Protein AF-A0A090GN16-F1 (afdb_monomer)

Radius of gyration: 22.92 Å; Cα contacts (8 Å, |Δi|>4): 170; chains: 1; bounding box: 41×49×83 Å

pLDDT: mean 81.23, std 19.67, range [34.09, 97.44]

Foldseek 3Di:
DLLVLQQQLFDFPADDPPGGGGGQDCPPQVVLLQLQCLCPPPPVNVVCVVVVHPDDLVRDPSSPRDFCVVVPFDPDPRRRSVSRSVLVVCQVVDVVVCCPRRVVSLVSSQVRQCPRPPNVVVDHRDPDPPPVPDPDDDDDDPDDDDPDDDDDDDD

Mean predicted aligned error: 11.13 Å

Secondary structure (DSSP, 8-state):
-HHHHHHHHPEEEEE-SSSEEEE---TTTHHHHHHHHHHHH-HHHHHHHHTT----GGG-GGGS---GGGGTPPTTHHHHHHHHHHHHHHHHH-HHHHHHH-HHHHHHHHHHHHTSTTGGGT--S---S-SSS----------------------

Solvent-accessible surface area (backbone atoms only — not comparable to full-atom values): 9450 Å² total; per-residue (Å²): 108,26,55,58,53,32,42,68,46,20,47,79,79,48,71,54,102,85,45,74,38,40,35,60,86,52,84,98,29,53,69,43,35,46,50,50,44,19,72,74,67,30,66,69,50,50,51,41,43,74,71,71,42,96,74,53,48,86,74,39,80,87,40,42,87,39,46,48,56,83,76,71,37,51,84,58,72,58,24,50,48,51,35,52,12,48,50,47,44,46,37,75,75,36,53,66,58,31,53,71,76,26,45,66,49,48,50,50,53,29,59,39,34,49,68,30,88,66,47,40,80,77,49,63,65,77,71,67,75,72,73,91,62,64,99,71,76,94,77,89,76,94,75,85,79,84,88,76,82,88,83,88,84,89,134

Sequence (155 aa):
MGHMIDDLAGTIVGHDRVAPVRMIDQDGIKAELRWLYNDLNNPVLQRARAAGQAVEQSSSKVYRGFGPEQMGYKKGMEADRELMAEAIRAYMANPNYMKTVAPKTAARIRAYVNEHKDLKHIIQFNSALGTTGGAAGAGAALGSDSSDSERGQAQ

Structure (mmCIF, N/CA/C/O backbone):
data_AF-A0A090GN16-F1
#
_entry.id   AF-A0A090GN16-F1
#
loop_
_atom_site.group_PDB
_atom_site.id
_atom_site.type_symbol
_atom_site.label_atom_id
_atom_site.label_alt_id
_atom_site.label_comp_id
_atom_site.label_asym_id
_atom_site.label_entity_id
_atom_site.label_seq_id
_atom_site.pdbx_PDB_ins_code
_atom_site.Cartn_x
_atom_site.Cartn_y
_atom_site.Cartn_z
_atom_site.occupancy
_atom_site.B_iso_or_equiv
_atom_site.auth_seq_id
_atom_site.auth_comp_id
_atom_site.auth_asym_id
_atom_site.auth_atom_id
_atom_site.pdbx_PDB_model_num
ATOM 1 N N . MET A 1 1 ? 11.702 8.039 -0.116 1.00 80.12 1 MET A N 1
ATOM 2 C CA . MET A 1 1 ? 12.068 6.614 0.046 1.00 80.12 1 MET A CA 1
ATOM 3 C C . MET A 1 1 ? 11.046 5.694 -0.618 1.00 80.12 1 MET A C 1
ATOM 5 O O . MET A 1 1 ? 11.439 5.034 -1.561 1.00 80.12 1 MET A O 1
ATOM 9 N N . GLY A 1 2 ? 9.757 5.710 -0.241 1.00 88.12 2 GLY A N 1
ATOM 10 C CA . GLY A 1 2 ? 8.714 4.856 -0.855 1.00 88.12 2 GLY A CA 1
ATOM 11 C C . GLY A 1 2 ? 8.696 4.837 -2.391 1.00 88.12 2 GLY A C 1
ATOM 12 O O . GLY A 1 2 ? 8.946 3.792 -2.976 1.00 88.12 2 GLY A O 1
ATOM 13 N N . HIS A 1 3 ? 8.512 5.996 -3.039 1.00 90.81 3 HIS A N 1
ATOM 14 C CA . HIS A 1 3 ? 8.516 6.084 -4.511 1.00 90.81 3 HIS A CA 1
ATOM 15 C C . HIS A 1 3 ? 9.823 5.612 -5.150 1.00 90.81 3 HIS A C 1
ATOM 17 O O . HIS A 1 3 ? 9.797 4.980 -6.190 1.00 90.81 3 HIS A O 1
ATOM 23 N N . MET A 1 4 ? 10.969 5.893 -4.523 1.00 89.62 4 MET A N 1
ATOM 24 C CA . MET A 1 4 ? 12.267 5.473 -5.055 1.00 89.62 4 MET A CA 1
ATOM 25 C C . MET A 1 4 ? 12.379 3.946 -5.081 1.00 89.62 4 MET A C 1
ATOM 27 O O . MET A 1 4 ? 12.851 3.384 -6.060 1.00 89.62 4 MET A O 1
ATOM 31 N N . ILE A 1 5 ? 11.941 3.273 -4.016 1.00 89.88 5 ILE A N 1
ATOM 32 C CA . ILE A 1 5 ? 11.966 1.809 -3.942 1.00 89.88 5 ILE A CA 1
ATOM 33 C C . ILE A 1 5 ? 10.957 1.212 -4.926 1.00 89.88 5 ILE A C 1
ATOM 35 O O . ILE A 1 5 ? 11.291 0.243 -5.599 1.00 89.88 5 ILE A O 1
ATOM 39 N N . ASP A 1 6 ? 9.765 1.800 -5.042 1.00 91.56 6 ASP A N 1
ATOM 40 C CA . ASP A 1 6 ? 8.751 1.379 -6.015 1.00 91.56 6 ASP A CA 1
ATOM 41 C C . ASP A 1 6 ? 9.253 1.513 -7.463 1.00 91.56 6 ASP A C 1
ATOM 43 O O . ASP A 1 6 ? 9.166 0.569 -8.244 1.00 91.56 6 ASP A O 1
ATOM 47 N N . ASP A 1 7 ? 9.871 2.647 -7.804 1.00 89.81 7 ASP A N 1
ATOM 48 C CA . ASP A 1 7 ? 10.402 2.916 -9.143 1.00 89.81 7 ASP A CA 1
ATOM 49 C C . ASP A 1 7 ? 11.582 1.997 -9.498 1.00 89.81 7 ASP A C 1
ATOM 51 O O . ASP A 1 7 ? 11.709 1.564 -10.646 1.00 89.81 7 ASP A O 1
ATOM 55 N N . LEU A 1 8 ? 12.455 1.701 -8.527 1.00 89.75 8 LEU A N 1
ATOM 56 C CA . LEU A 1 8 ? 13.617 0.830 -8.724 1.00 89.75 8 LEU A CA 1
ATOM 57 C C . LEU A 1 8 ? 13.213 -0.643 -8.814 1.00 89.75 8 LEU A C 1
ATOM 59 O O . LEU A 1 8 ? 13.672 -1.349 -9.707 1.00 89.75 8 LEU A O 1
ATOM 63 N N . ALA A 1 9 ? 12.347 -1.106 -7.912 1.00 90.81 9 ALA A N 1
ATOM 64 C CA . ALA A 1 9 ? 11.906 -2.496 -7.888 1.00 90.81 9 ALA A CA 1
ATOM 65 C C . ALA A 1 9 ? 10.877 -2.807 -8.987 1.00 90.81 9 ALA A C 1
ATOM 67 O O . ALA A 1 9 ? 10.738 -3.956 -9.401 1.00 90.81 9 ALA A O 1
ATOM 68 N N . GLY A 1 10 ? 10.142 -1.795 -9.446 1.00 88.31 10 GLY A N 1
ATOM 69 C CA . GLY A 1 10 ? 9.018 -1.924 -10.355 1.00 88.31 10 GLY A CA 1
ATOM 70 C C . GLY A 1 10 ? 9.368 -2.247 -11.808 1.00 88.31 10 GLY A C 1
ATOM 71 O O . GLY A 1 10 ? 10.441 -1.945 -12.344 1.00 88.31 10 GLY A O 1
ATOM 72 N N . THR A 1 11 ? 8.383 -2.818 -12.495 1.00 88.50 11 THR A N 1
ATOM 73 C CA . THR A 1 11 ? 8.407 -3.026 -13.947 1.00 88.50 11 THR A CA 1
ATOM 74 C C . THR A 1 11 ? 7.824 -1.817 -14.669 1.00 88.50 11 THR A C 1
ATOM 76 O O . THR A 1 11 ? 7.090 -1.034 -14.072 1.00 88.50 11 THR A O 1
ATOM 79 N N . ILE A 1 12 ? 8.133 -1.648 -15.957 1.00 86.19 12 ILE A N 1
ATOM 80 C CA . ILE A 1 12 ? 7.560 -0.558 -16.759 1.00 86.19 12 ILE A CA 1
ATOM 81 C C . ILE A 1 12 ? 6.057 -0.808 -16.927 1.00 86.19 12 ILE A C 1
ATOM 83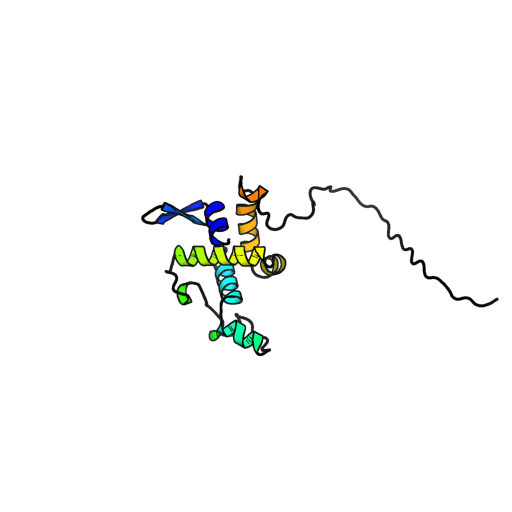 O O . ILE A 1 12 ? 5.663 -1.820 -17.500 1.00 86.19 12 ILE A O 1
ATOM 87 N N . VAL A 1 13 ? 5.238 0.118 -16.434 1.00 84.31 13 VAL A N 1
ATOM 88 C CA . VAL A 1 13 ? 3.764 0.061 -16.493 1.00 84.31 13 VAL A CA 1
ATOM 89 C C . VAL A 1 13 ? 3.172 1.072 -17.475 1.00 84.31 13 VAL A C 1
ATOM 91 O O . VAL A 1 13 ? 1.986 1.027 -17.786 1.00 84.31 13 VAL A O 1
ATOM 94 N N . GLY A 1 14 ? 3.994 1.986 -17.986 1.00 81.12 14 GLY A N 1
ATOM 95 C CA . GLY A 1 14 ? 3.581 2.983 -18.960 1.00 81.12 14 GLY A CA 1
ATOM 96 C C . GLY A 1 14 ? 4.704 3.951 -19.301 1.00 81.12 14 GLY A C 1
ATOM 97 O O . GLY A 1 14 ? 5.844 3.796 -18.864 1.00 81.12 14 GLY A O 1
ATOM 98 N N . HIS A 1 15 ? 4.364 4.972 -20.076 1.00 75.12 15 HIS A N 1
ATOM 99 C CA . HIS A 1 15 ? 5.253 6.076 -20.408 1.00 75.12 15 HIS A CA 1
ATOM 100 C C . HIS A 1 15 ? 4.581 7.389 -20.026 1.00 75.12 15 HIS A C 1
ATOM 102 O O . HIS A 1 15 ? 3.450 7.653 -20.433 1.00 75.12 15 HIS A O 1
ATOM 108 N N . ASP A 1 16 ? 5.288 8.212 -19.259 1.00 68.12 16 ASP A N 1
ATOM 109 C CA . ASP A 1 16 ? 5.001 9.640 -19.209 1.00 68.12 16 ASP A CA 1
ATOM 110 C C . ASP A 1 16 ? 5.765 10.327 -20.354 1.00 68.12 16 ASP A C 1
ATOM 112 O O . ASP A 1 16 ? 6.652 9.733 -20.972 1.00 68.12 16 ASP A O 1
ATOM 116 N N . ARG A 1 17 ? 5.449 11.591 -20.642 1.00 69.12 17 ARG A N 1
ATOM 117 C CA . ARG A 1 17 ? 6.017 12.382 -21.746 1.00 69.12 17 ARG A CA 1
ATOM 118 C C . ARG A 1 17 ? 7.549 12.440 -21.759 1.00 69.12 17 ARG A C 1
ATOM 120 O O . ARG A 1 17 ? 8.119 12.802 -22.782 1.00 69.12 17 ARG A O 1
ATOM 127 N N . VAL A 1 18 ? 8.197 12.127 -20.636 1.00 70.19 18 VAL A N 1
ATOM 128 C CA . VAL A 1 18 ? 9.637 12.317 -20.420 1.00 70.19 18 VAL A CA 1
ATOM 129 C C . VAL A 1 18 ? 10.373 11.009 -20.092 1.00 70.19 18 VAL A C 1
ATOM 131 O O . VAL A 1 18 ? 11.565 10.909 -20.364 1.00 70.19 18 VAL A O 1
ATOM 134 N N . ALA A 1 19 ? 9.703 9.990 -19.538 1.00 73.25 19 ALA A N 1
ATOM 135 C CA . ALA A 1 19 ? 10.359 8.754 -19.101 1.00 73.25 19 ALA A CA 1
ATOM 136 C C . ALA A 1 19 ? 9.376 7.576 -18.951 1.00 73.25 19 ALA A C 1
ATOM 138 O O . ALA A 1 19 ? 8.181 7.793 -18.714 1.00 73.25 19 ALA A O 1
ATOM 139 N N . PRO A 1 20 ? 9.859 6.320 -19.053 1.00 81.81 20 PRO A N 1
ATOM 140 C CA . PRO A 1 20 ? 9.074 5.159 -18.654 1.00 81.81 20 PRO A CA 1
ATOM 141 C C . PRO A 1 20 ? 8.719 5.248 -17.168 1.00 81.81 20 PRO A C 1
ATOM 143 O O . PRO A 1 20 ? 9.574 5.510 -16.322 1.00 81.81 20 PRO A O 1
ATOM 146 N N . VAL A 1 21 ? 7.453 4.994 -16.860 1.00 83.62 21 VAL A N 1
ATOM 147 C CA . VAL A 1 21 ? 6.947 4.909 -15.492 1.00 83.62 21 VAL A CA 1
ATOM 148 C C . VAL A 1 21 ? 7.097 3.469 -15.026 1.00 83.62 21 VAL A C 1
ATOM 150 O O . VAL A 1 21 ? 6.627 2.544 -15.694 1.00 83.62 21 VAL A O 1
ATOM 153 N N . ARG A 1 22 ? 7.759 3.283 -13.883 1.00 89.56 22 ARG A N 1
ATOM 154 C CA . ARG A 1 22 ? 7.949 1.983 -13.240 1.00 89.56 22 ARG A CA 1
ATOM 155 C C . ARG A 1 22 ? 7.121 1.902 -11.969 1.00 89.56 22 ARG A C 1
ATOM 157 O O . ARG A 1 22 ? 6.923 2.914 -11.307 1.00 89.56 22 ARG A O 1
ATOM 164 N N . MET A 1 23 ? 6.608 0.713 -11.680 1.00 91.81 23 MET A N 1
ATOM 165 C CA . MET A 1 23 ? 5.826 0.447 -10.476 1.00 91.81 23 MET A CA 1
ATOM 166 C C . MET A 1 23 ? 5.805 -1.055 -10.197 1.00 91.81 23 MET A C 1
ATOM 168 O O . MET A 1 23 ? 5.791 -1.867 -11.130 1.00 91.81 23 MET A O 1
ATOM 172 N N . ILE A 1 24 ? 5.806 -1.437 -8.923 1.00 93.56 24 ILE A N 1
ATOM 173 C CA . ILE A 1 24 ? 5.517 -2.814 -8.523 1.00 93.56 24 ILE A CA 1
ATOM 174 C C . ILE A 1 24 ? 4.064 -3.131 -8.893 1.00 93.56 24 ILE A C 1
ATOM 176 O O . ILE A 1 24 ? 3.150 -2.367 -8.581 1.00 93.56 24 ILE A O 1
ATOM 180 N N . ASP A 1 25 ? 3.848 -4.277 -9.538 1.00 93.75 25 ASP A N 1
ATOM 181 C CA . ASP A 1 25 ? 2.514 -4.715 -9.947 1.00 93.75 25 ASP A CA 1
ATOM 182 C C . ASP A 1 25 ? 1.529 -4.750 -8.761 1.00 93.75 25 ASP A C 1
ATOM 184 O O . ASP A 1 25 ? 1.807 -5.325 -7.701 1.00 93.75 25 ASP A O 1
ATOM 188 N N . GLN A 1 26 ? 0.365 -4.131 -8.968 1.00 95.06 26 GLN A N 1
ATOM 189 C CA . GLN A 1 26 ? -0.690 -3.970 -7.967 1.00 95.06 26 GLN A CA 1
ATOM 190 C C . GLN A 1 26 ? -1.881 -4.902 -8.183 1.00 95.06 26 GLN A C 1
ATOM 192 O O . GLN A 1 26 ? -2.845 -4.870 -7.399 1.00 95.06 26 GLN A O 1
ATOM 197 N N . ASP A 1 27 ? -1.832 -5.738 -9.217 1.00 93.94 27 ASP A N 1
ATOM 198 C CA . ASP A 1 27 ? -2.903 -6.669 -9.512 1.00 93.94 27 ASP A CA 1
ATOM 199 C C . ASP A 1 27 ? -3.124 -7.627 -8.335 1.00 93.94 27 ASP A C 1
ATOM 201 O O . ASP A 1 27 ? -2.205 -8.185 -7.722 1.00 93.94 27 ASP A O 1
ATOM 205 N N . GLY A 1 28 ? -4.392 -7.755 -7.943 1.00 94.75 28 GLY A N 1
ATOM 206 C CA . GLY A 1 28 ? -4.810 -8.569 -6.801 1.00 94.75 28 GLY A CA 1
ATOM 207 C C . GLY A 1 28 ? -4.490 -7.999 -5.410 1.00 94.75 28 GLY A C 1
ATOM 208 O O . GLY A 1 28 ? -4.910 -8.608 -4.425 1.00 94.75 28 GLY A O 1
ATOM 209 N N . ILE A 1 29 ? -3.813 -6.845 -5.296 1.00 97.19 29 ILE A N 1
ATOM 210 C CA . ILE A 1 29 ? -3.482 -6.209 -3.999 1.00 97.19 29 ILE A CA 1
ATOM 211 C C . ILE A 1 29 ? -4.049 -4.793 -3.826 1.00 9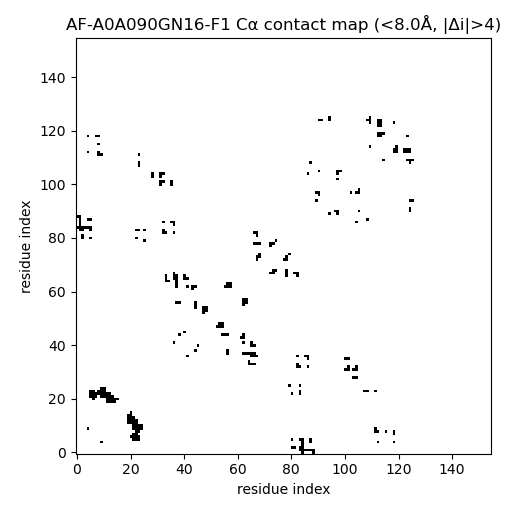7.19 29 ILE A C 1
ATOM 213 O O . ILE A 1 29 ? -3.997 -4.235 -2.733 1.00 97.19 29 ILE A O 1
ATOM 217 N N . LYS A 1 30 ? -4.678 -4.223 -4.861 1.00 95.50 30 LYS A N 1
ATOM 218 C CA . LYS A 1 30 ? -5.225 -2.855 -4.833 1.00 95.50 30 LYS A CA 1
ATOM 219 C C . LYS A 1 30 ? -6.226 -2.594 -3.695 1.00 95.50 30 LYS A C 1
ATOM 221 O O . LYS A 1 30 ? -6.274 -1.488 -3.164 1.00 95.50 30 LYS A O 1
ATOM 226 N N . ALA A 1 31 ? -6.992 -3.601 -3.274 1.00 95.44 31 ALA A N 1
ATOM 227 C CA . ALA A 1 31 ? -7.898 -3.470 -2.132 1.00 95.44 31 ALA A CA 1
ATOM 228 C C . ALA A 1 31 ? -7.145 -3.265 -0.804 1.00 95.44 31 ALA A C 1
ATOM 230 O O . ALA A 1 31 ? -7.510 -2.377 -0.037 1.00 95.44 31 ALA A O 1
ATOM 231 N N . GLU A 1 32 ? -6.082 -4.039 -0.557 1.00 96.69 32 GLU A N 1
ATOM 232 C CA . GLU A 1 32 ? -5.228 -3.881 0.628 1.00 96.69 32 GLU A CA 1
ATOM 233 C C . GLU A 1 32 ? -4.486 -2.544 0.592 1.00 96.69 32 GLU A C 1
ATOM 235 O O . GLU A 1 32 ? -4.450 -1.837 1.592 1.00 96.69 32 GLU A O 1
ATOM 240 N N . LEU A 1 33 ? -3.970 -2.155 -0.576 1.00 97.06 33 LEU A N 1
ATOM 241 C CA . LEU A 1 33 ? -3.295 -0.874 -0.771 1.00 97.06 33 LEU A CA 1
ATOM 242 C C . LEU A 1 33 ? -4.196 0.320 -0.431 1.00 97.06 33 LEU A C 1
ATOM 244 O O . LEU A 1 33 ? -3.801 1.203 0.327 1.00 97.06 33 LEU A O 1
ATOM 248 N N . ARG A 1 34 ? -5.434 0.342 -0.944 1.00 95.88 34 ARG A N 1
ATOM 249 C CA . ARG A 1 34 ? -6.394 1.411 -0.621 1.00 95.88 34 ARG A CA 1
ATOM 250 C C . ARG A 1 34 ? -6.838 1.363 0.837 1.00 95.88 34 ARG A C 1
ATOM 252 O O . ARG A 1 34 ? -7.045 2.415 1.436 1.00 95.88 34 ARG A O 1
ATOM 259 N N . TRP A 1 35 ? -6.989 0.163 1.401 1.00 95.00 35 TRP A N 1
ATOM 260 C CA . TRP A 1 35 ? -7.304 -0.005 2.818 1.00 95.00 35 TRP A CA 1
ATOM 261 C C . TRP A 1 35 ? -6.202 0.611 3.684 1.00 95.00 35 TRP A C 1
ATOM 263 O O . TRP A 1 35 ? -6.511 1.419 4.552 1.00 95.00 35 TRP A O 1
ATOM 273 N N . LEU A 1 36 ? -4.943 0.284 3.400 1.00 95.50 36 LEU A N 1
ATOM 274 C CA . LEU A 1 36 ? -3.773 0.749 4.136 1.00 95.50 36 LEU A CA 1
ATOM 275 C C . LEU A 1 36 ? -3.585 2.259 4.010 1.00 95.50 36 LEU A C 1
ATOM 277 O O . LEU A 1 36 ? -3.370 2.943 5.006 1.00 95.50 36 LEU A O 1
ATOM 281 N N . TYR A 1 37 ? -3.699 2.789 2.791 1.00 96.12 37 TYR A N 1
ATOM 282 C CA . TYR A 1 37 ? -3.557 4.221 2.560 1.00 96.12 37 TYR A CA 1
ATOM 283 C C . TYR A 1 37 ? -4.576 5.019 3.375 1.00 96.12 37 TYR A C 1
ATOM 285 O O . TYR A 1 37 ? -4.214 6.002 4.018 1.00 96.12 37 TYR A O 1
ATOM 293 N N . ASN A 1 38 ? -5.835 4.574 3.380 1.00 95.38 38 ASN A N 1
ATOM 294 C CA . ASN A 1 38 ? -6.887 5.165 4.196 1.00 95.38 38 ASN A CA 1
ATOM 295 C C . ASN A 1 38 ? -6.546 5.097 5.691 1.00 95.38 38 ASN A C 1
ATOM 297 O O . ASN A 1 38 ? -6.681 6.105 6.378 1.00 95.38 38 ASN A O 1
ATOM 301 N N . ASP A 1 39 ? -6.072 3.949 6.182 1.00 94.25 39 ASP A N 1
ATOM 302 C CA . ASP A 1 39 ? -5.793 3.761 7.610 1.00 94.25 39 ASP A CA 1
ATOM 303 C C . ASP A 1 39 ? -4.706 4.712 8.115 1.00 94.25 39 ASP A C 1
ATOM 305 O O . ASP A 1 39 ? -4.797 5.240 9.223 1.00 94.25 39 ASP A O 1
ATOM 309 N N . LEU A 1 40 ? -3.697 4.954 7.278 1.00 93.44 40 LEU A N 1
ATOM 310 C CA . LEU A 1 40 ? -2.546 5.786 7.608 1.00 93.44 40 LEU A CA 1
ATOM 311 C C . LEU A 1 40 ? -2.821 7.276 7.382 1.00 93.44 40 LEU A C 1
ATOM 313 O O . LEU A 1 40 ? -2.478 8.097 8.233 1.00 93.44 40 LEU A O 1
ATOM 317 N N . ASN A 1 41 ? -3.480 7.635 6.277 1.00 94.44 41 ASN A N 1
ATOM 318 C CA . ASN A 1 41 ? -3.534 9.021 5.802 1.00 94.44 41 ASN A CA 1
ATOM 319 C C . ASN A 1 41 ? -4.872 9.727 6.033 1.00 94.44 41 ASN A C 1
ATOM 321 O O . ASN A 1 41 ? -4.958 10.926 5.782 1.00 94.44 41 ASN A O 1
ATOM 325 N N . ASN A 1 42 ? -5.918 9.047 6.513 1.00 94.25 42 ASN A N 1
ATOM 326 C CA . ASN A 1 42 ? -7.227 9.674 6.708 1.00 94.25 42 ASN A CA 1
ATOM 327 C C . ASN A 1 42 ? -7.254 10.569 7.969 1.00 94.25 42 ASN A C 1
ATOM 329 O O . ASN A 1 42 ? -7.345 10.053 9.087 1.00 94.25 42 ASN A O 1
ATOM 333 N N . PRO A 1 43 ? -7.282 11.912 7.839 1.00 92.38 43 PRO A N 1
ATOM 334 C CA . PRO A 1 43 ? -7.215 12.809 8.993 1.00 92.38 43 PRO A CA 1
ATOM 335 C C . PRO A 1 43 ? -8.455 12.720 9.890 1.00 92.38 43 PRO A C 1
ATOM 337 O O . PRO A 1 43 ? -8.376 12.990 11.087 1.00 92.38 43 PRO A O 1
ATOM 340 N N . VAL A 1 44 ? -9.609 12.346 9.332 1.00 92.81 44 VAL A N 1
ATOM 341 C CA . VAL A 1 44 ? -10.859 12.209 10.089 1.00 92.81 44 VAL A CA 1
ATOM 342 C C . VAL A 1 44 ? -10.799 10.971 10.980 1.00 92.81 44 VAL A C 1
ATOM 344 O O . VAL A 1 44 ? -11.157 11.044 12.155 1.00 92.81 44 VAL A O 1
ATOM 347 N N . LEU A 1 45 ? -10.280 9.862 10.446 1.00 92.31 45 LEU A N 1
ATOM 348 C CA . LEU A 1 45 ? -10.034 8.639 11.209 1.00 92.31 45 LEU A CA 1
ATOM 349 C C . LEU A 1 45 ? -9.008 8.880 12.324 1.00 92.31 45 LEU A C 1
ATOM 351 O O . LEU A 1 45 ? -9.263 8.518 13.473 1.00 92.31 45 LEU A O 1
ATOM 355 N N . GLN A 1 46 ? -7.892 9.552 12.017 1.00 92.50 46 GLN A N 1
ATOM 356 C CA . GLN A 1 46 ? -6.855 9.817 13.020 1.00 92.50 46 GLN A CA 1
ATOM 357 C C . GLN A 1 46 ? -7.344 10.724 14.150 1.00 92.50 46 GLN A C 1
ATOM 359 O O . GLN A 1 46 ? -7.037 10.470 15.311 1.00 92.50 46 GLN A O 1
ATOM 364 N N . ARG A 1 47 ? -8.156 11.747 13.852 1.00 92.50 47 ARG A N 1
ATOM 365 C CA . ARG A 1 47 ? -8.752 12.604 14.892 1.00 92.50 47 ARG A CA 1
ATOM 366 C C . ARG A 1 47 ? -9.681 11.828 15.822 1.00 92.50 47 ARG A C 1
ATOM 368 O O . ARG A 1 47 ? -9.627 12.032 17.029 1.00 92.50 47 ARG A O 1
ATOM 375 N N . ALA A 1 48 ? -10.507 10.939 15.276 1.00 91.56 48 ALA A N 1
ATOM 376 C CA . ALA A 1 48 ? -11.412 10.117 16.073 1.00 91.56 48 ALA A CA 1
ATOM 377 C C . ALA A 1 48 ? -10.642 9.158 17.002 1.00 91.56 48 ALA A C 1
ATOM 379 O O . ALA A 1 48 ? -10.931 9.086 18.196 1.00 91.56 48 ALA A O 1
ATOM 380 N N . ARG A 1 49 ? -9.591 8.504 16.487 1.00 92.00 49 ARG A N 1
ATOM 381 C CA . ARG A 1 49 ? -8.688 7.663 17.293 1.00 92.00 49 ARG A CA 1
ATOM 382 C C . ARG A 1 49 ? -7.952 8.467 18.366 1.00 92.00 49 ARG A C 1
ATOM 384 O O . ARG A 1 49 ? -7.893 8.038 19.514 1.00 92.00 49 ARG A O 1
ATOM 391 N N . ALA A 1 50 ? -7.457 9.658 18.027 1.00 91.50 50 ALA A N 1
ATOM 392 C CA . ALA A 1 50 ? -6.796 10.557 18.975 1.00 91.50 50 ALA A CA 1
ATOM 393 C C . ALA A 1 50 ? -7.741 11.059 20.083 1.00 91.50 50 ALA A C 1
ATOM 395 O O . ALA A 1 50 ? -7.296 11.316 21.197 1.00 91.50 50 ALA A O 1
ATOM 396 N N . ALA A 1 51 ? -9.045 11.145 19.808 1.00 93.19 51 ALA A N 1
ATOM 397 C CA . ALA A 1 51 ? -10.077 11.443 20.800 1.00 93.19 51 ALA A CA 1
ATOM 398 C C . ALA A 1 51 ? -10.460 10.230 21.679 1.00 93.19 51 ALA A C 1
ATOM 400 O O . ALA A 1 51 ? -11.422 10.306 22.441 1.00 93.19 51 ALA A O 1
ATOM 401 N N . GLY A 1 52 ? -9.743 9.105 21.568 1.00 90.75 52 GLY A N 1
ATOM 402 C CA . GLY A 1 52 ? -9.994 7.886 22.339 1.00 90.75 52 GLY A CA 1
ATOM 403 C C . GLY A 1 52 ? -11.157 7.040 21.817 1.00 90.75 52 GLY A C 1
ATOM 404 O O . GLY A 1 52 ? -11.584 6.104 22.490 1.00 90.75 52 GLY A O 1
ATOM 405 N N . GLN A 1 53 ? -11.689 7.342 20.628 1.00 89.19 53 GLN A N 1
ATOM 406 C CA . GLN A 1 53 ? -12.755 6.540 20.037 1.00 89.19 53 GLN A CA 1
ATOM 407 C C . GLN A 1 53 ? -12.156 5.282 19.398 1.00 89.19 53 GLN A C 1
ATOM 409 O O . GLN A 1 53 ? -11.294 5.368 18.523 1.00 89.19 53 GLN A O 1
ATOM 414 N N . ALA A 1 54 ? -12.651 4.107 19.795 1.00 85.62 54 ALA A N 1
ATOM 415 C CA . ALA A 1 54 ? -12.303 2.828 19.175 1.00 85.62 54 ALA A CA 1
ATOM 416 C C . ALA A 1 54 ? -13.010 2.679 17.815 1.00 85.62 54 ALA A C 1
ATOM 418 O O . ALA A 1 54 ? -13.957 1.908 17.664 1.00 85.62 54 ALA A O 1
ATOM 419 N N . VAL A 1 55 ? -12.591 3.484 16.835 1.00 88.69 55 VAL A N 1
ATOM 420 C CA . VAL A 1 55 ? -13.141 3.473 15.479 1.00 88.69 55 VAL A CA 1
ATOM 421 C C . VAL A 1 55 ? -12.211 2.760 14.510 1.00 88.69 55 VAL A C 1
ATOM 423 O O . VAL A 1 55 ? -11.018 3.049 14.400 1.00 88.69 55 VAL A O 1
ATOM 426 N N . GLU A 1 56 ? -12.808 1.852 13.750 1.00 87.00 56 GLU A N 1
ATOM 427 C CA . GLU A 1 56 ? -12.167 1.229 12.604 1.00 87.00 56 GLU A CA 1
ATOM 428 C C . GLU A 1 56 ? -12.539 1.962 11.332 1.00 87.00 56 GLU A C 1
ATOM 430 O O . GLU A 1 56 ? -13.656 2.464 11.187 1.00 87.00 56 GLU A O 1
ATOM 435 N N . GLN A 1 57 ? -11.654 1.952 10.345 1.00 87.06 57 GLN A N 1
ATOM 436 C CA . GLN A 1 57 ? -11.984 2.542 9.056 1.00 87.06 57 GLN A CA 1
ATOM 437 C C . GLN A 1 57 ? -13.179 1.875 8.378 1.00 87.06 57 GLN A C 1
ATOM 439 O O . GLN A 1 57 ? -13.911 2.505 7.625 1.00 87.06 57 GLN A O 1
ATOM 444 N N . SER A 1 58 ? -13.425 0.598 8.673 1.00 84.88 58 SER A N 1
ATOM 445 C CA . SER A 1 58 ? -14.598 -0.122 8.197 1.00 84.88 58 SER A CA 1
ATOM 446 C C . SER A 1 58 ? -15.877 0.268 8.957 1.00 84.88 58 SER A C 1
ATOM 448 O O . SER A 1 58 ? -16.959 -0.070 8.499 1.00 84.88 58 SER A O 1
ATOM 450 N N . SER A 1 59 ? -15.820 1.002 10.063 1.00 84.50 59 SER A N 1
ATOM 451 C CA . SER A 1 59 ? -16.997 1.237 10.914 1.00 84.50 59 SER A CA 1
ATOM 452 C C . SER A 1 59 ? -18.036 2.198 10.322 1.00 84.50 59 SER A C 1
ATOM 454 O O . SER A 1 59 ? -19.216 2.093 10.642 1.00 84.50 59 SER A O 1
ATOM 456 N N . SER A 1 60 ? -17.643 3.119 9.436 1.00 84.31 60 SER A N 1
ATOM 457 C CA . SER A 1 60 ? -18.555 4.132 8.889 1.00 84.31 60 SER A CA 1
ATOM 458 C C . SER A 1 60 ? -18.144 4.585 7.496 1.00 84.31 60 SER A C 1
ATOM 460 O O . SER A 1 60 ? -16.963 4.602 7.159 1.00 84.31 60 SER A O 1
ATOM 462 N N . LYS A 1 61 ? -19.117 5.037 6.695 1.00 85.44 61 LYS A N 1
ATOM 463 C CA . LYS A 1 61 ? -18.858 5.675 5.393 1.00 85.44 61 LYS A CA 1
ATOM 464 C C . LYS A 1 61 ? -17.936 6.893 5.512 1.00 85.44 61 LYS A C 1
ATOM 466 O O . LYS A 1 61 ? -17.205 7.169 4.573 1.00 85.44 61 LYS A O 1
ATOM 471 N N . VAL A 1 62 ? -17.943 7.576 6.659 1.00 86.31 62 VAL A N 1
ATOM 472 C CA . VAL A 1 62 ? -17.098 8.754 6.924 1.00 86.31 62 VAL 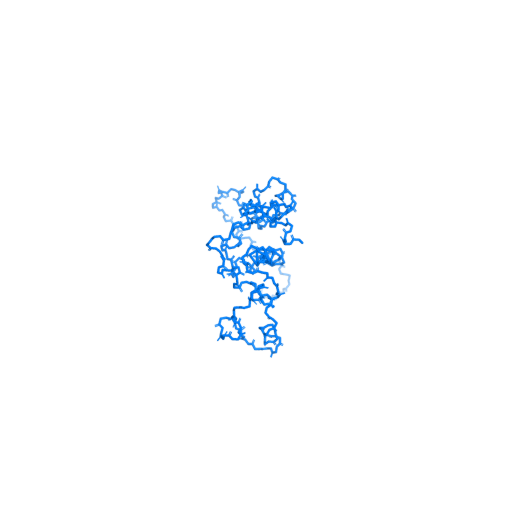A CA 1
ATOM 473 C C . VAL A 1 62 ? -15.609 8.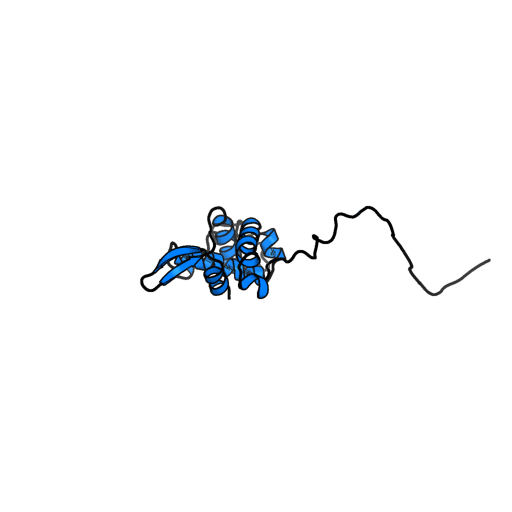391 7.008 1.00 86.31 62 VAL A C 1
ATOM 475 O O . VAL A 1 62 ? -14.759 9.199 6.650 1.00 86.31 62 VAL A O 1
ATOM 478 N N . TYR A 1 63 ? -15.287 7.169 7.441 1.00 88.00 63 TYR A N 1
ATOM 479 C CA . TYR A 1 63 ? -13.907 6.702 7.608 1.00 88.00 63 TYR A CA 1
ATOM 480 C C . TYR A 1 63 ? -13.420 5.808 6.464 1.00 88.00 63 TYR A C 1
ATOM 482 O O . TYR A 1 63 ? -12.282 5.344 6.493 1.00 88.00 63 TYR A O 1
ATOM 490 N N . ARG A 1 64 ? -14.267 5.537 5.464 1.00 87.88 64 ARG A N 1
ATOM 491 C CA . ARG A 1 64 ? -13.933 4.682 4.320 1.00 87.88 64 ARG A CA 1
ATOM 492 C C . ARG A 1 64 ? -13.547 5.516 3.109 1.00 87.88 64 ARG A C 1
ATOM 494 O O . ARG A 1 64 ? -14.075 6.597 2.879 1.00 87.88 64 ARG A O 1
ATOM 501 N N . GLY A 1 65 ? -12.702 4.927 2.269 1.00 86.38 65 GLY A N 1
ATOM 502 C CA . GLY A 1 65 ? -12.470 5.417 0.914 1.00 86.38 65 GLY A CA 1
ATOM 503 C C . GLY A 1 65 ? -11.607 6.670 0.829 1.00 86.38 65 GLY A C 1
ATOM 504 O O . GLY A 1 65 ? -11.655 7.327 -0.206 1.00 86.38 65 GLY A O 1
ATOM 505 N N . PHE A 1 66 ? -10.829 7.002 1.864 1.00 91.88 66 PHE A N 1
ATOM 506 C CA . PHE A 1 66 ? -9.750 7.976 1.726 1.00 91.88 66 PHE A CA 1
ATOM 507 C C . PHE A 1 66 ? -8.621 7.379 0.887 1.00 91.88 66 PHE A C 1
ATOM 509 O O . PHE A 1 66 ? -8.117 6.298 1.178 1.00 91.88 66 PHE A O 1
ATOM 516 N N . GLY A 1 67 ? -8.254 8.063 -0.183 1.00 93.88 67 GLY A N 1
ATOM 517 C CA . GLY A 1 67 ? -7.237 7.649 -1.130 1.00 93.88 67 GLY A CA 1
ATOM 518 C C . GLY A 1 67 ? -6.423 8.840 -1.627 1.00 93.88 67 GLY A C 1
ATOM 519 O O . GLY A 1 67 ? -6.753 9.991 -1.321 1.00 93.88 67 GLY A O 1
ATOM 520 N N . PRO A 1 68 ? -5.380 8.575 -2.426 1.00 94.69 68 PRO A N 1
ATOM 521 C CA . PRO A 1 68 ? -4.532 9.615 -3.003 1.00 94.69 68 PRO A CA 1
ATOM 522 C C . PRO A 1 68 ? -5.327 10.675 -3.774 1.00 94.69 68 PRO A C 1
ATOM 524 O O . PRO A 1 68 ? -4.968 11.847 -3.805 1.00 94.69 68 PRO A O 1
ATOM 527 N N . GLU A 1 69 ? -6.460 10.300 -4.361 1.00 94.31 69 GLU A N 1
ATOM 528 C CA . GLU A 1 69 ? -7.290 11.223 -5.128 1.00 94.31 69 GLU A CA 1
ATOM 529 C C . GLU A 1 69 ? -7.853 12.368 -4.270 1.00 94.31 69 GLU A C 1
ATOM 531 O O . GLU A 1 69 ? -7.985 13.490 -4.755 1.00 94.31 69 GLU A O 1
ATOM 536 N N . GLN A 1 70 ? -8.140 12.124 -2.985 1.00 92.56 70 GLN A N 1
ATOM 537 C CA . GLN A 1 70 ? -8.539 13.183 -2.047 1.00 92.56 70 GLN A CA 1
ATOM 538 C C . GLN A 1 70 ? -7.376 14.094 -1.638 1.00 92.56 70 GLN A C 1
ATOM 540 O O . GLN A 1 70 ? -7.616 15.195 -1.148 1.00 92.56 70 GLN A O 1
ATOM 545 N N . MET A 1 71 ? -6.138 13.658 -1.871 1.00 89.75 71 MET A N 1
ATOM 546 C CA . MET A 1 71 ? -4.917 14.435 -1.650 1.00 89.75 71 MET A CA 1
ATOM 547 C C . MET A 1 71 ? -4.461 15.192 -2.909 1.00 89.75 71 MET A C 1
ATOM 549 O O . MET A 1 71 ? -3.450 15.886 -2.871 1.00 89.75 71 MET A O 1
ATOM 553 N N . GLY A 1 72 ? -5.212 15.095 -4.013 1.00 90.81 72 GLY A N 1
ATOM 554 C CA . GLY A 1 72 ? -4.951 15.826 -5.256 1.00 90.81 72 GLY A CA 1
ATOM 555 C C . GLY A 1 72 ? -4.211 15.035 -6.339 1.00 90.81 72 GLY A C 1
ATOM 556 O O . GLY A 1 72 ? -3.983 15.577 -7.420 1.00 90.81 72 GLY A O 1
ATOM 557 N N . TYR A 1 73 ? -3.880 13.762 -6.101 1.00 90.56 73 TYR A N 1
ATOM 558 C CA . TYR A 1 73 ? -3.263 12.905 -7.117 1.00 90.56 73 TYR A CA 1
ATOM 559 C C . TYR A 1 73 ? -4.268 12.512 -8.208 1.00 90.56 73 TYR A C 1
ATOM 561 O O . TYR A 1 73 ? -5.444 12.242 -7.931 1.00 90.56 73 TYR A O 1
ATOM 569 N N . LYS A 1 74 ? -3.826 12.436 -9.471 1.00 90.81 74 LYS A N 1
ATOM 570 C CA . LYS A 1 74 ? -4.708 12.017 -10.567 1.00 90.81 74 LYS A CA 1
ATOM 571 C C . LYS A 1 74 ? -5.026 10.530 -10.471 1.00 90.81 74 LYS A C 1
ATOM 573 O O . LYS A 1 74 ? -4.178 9.697 -10.154 1.00 90.81 74 LYS A O 1
ATOM 578 N N . LYS A 1 75 ? -6.264 10.188 -10.834 1.00 88.81 75 LYS A N 1
ATOM 579 C CA . LYS A 1 75 ? -6.699 8.795 -10.982 1.00 88.81 75 LYS A CA 1
ATOM 580 C C . LYS A 1 75 ? -5.813 8.048 -11.982 1.00 88.81 75 LYS A C 1
ATOM 582 O O . LYS A 1 75 ? -5.393 8.613 -12.991 1.00 88.81 75 LYS A O 1
ATOM 587 N N . GLY A 1 76 ? -5.608 6.759 -11.728 1.00 88.56 76 GLY A N 1
ATOM 588 C CA . GLY A 1 76 ? -4.766 5.891 -12.548 1.00 88.56 76 GLY A CA 1
ATOM 589 C C . GLY A 1 76 ? -3.348 5.809 -11.993 1.00 88.56 76 GLY A C 1
ATOM 590 O O . GLY A 1 76 ? -3.173 5.703 -10.783 1.00 88.56 76 GLY A O 1
ATOM 591 N N . MET A 1 77 ? -2.346 5.868 -12.875 1.00 88.69 77 MET A N 1
ATOM 592 C CA . MET A 1 77 ? -0.948 5.578 -12.523 1.00 88.69 77 MET A CA 1
ATOM 593 C C . MET A 1 77 ? -0.396 6.442 -11.383 1.00 88.69 77 MET A C 1
ATOM 595 O O . MET A 1 77 ? 0.395 5.954 -10.587 1.00 88.69 77 MET A O 1
ATOM 599 N N . GLU A 1 78 ? -0.788 7.714 -11.291 1.00 89.62 78 GLU A N 1
ATOM 600 C CA . GLU A 1 78 ? -0.278 8.610 -10.247 1.00 89.62 78 GLU A CA 1
ATOM 601 C C . GLU A 1 78 ? -0.808 8.219 -8.859 1.00 89.62 78 GLU A C 1
ATOM 603 O O . GLU A 1 78 ? -0.022 8.037 -7.930 1.00 89.62 78 GLU A O 1
ATOM 608 N N . ALA A 1 79 ? -2.120 7.996 -8.737 1.00 93.69 79 ALA A N 1
ATOM 609 C CA . ALA A 1 79 ? -2.717 7.468 -7.515 1.00 93.69 79 ALA A CA 1
ATOM 610 C C . ALA A 1 79 ? -2.161 6.081 -7.159 1.00 93.69 79 ALA A C 1
ATOM 612 O O . ALA A 1 79 ? -1.841 5.831 -6.001 1.00 93.69 79 ALA A O 1
ATOM 613 N N . ASP A 1 80 ? -2.001 5.192 -8.141 1.00 93.81 80 ASP A N 1
ATOM 614 C CA . ASP A 1 80 ? -1.475 3.849 -7.904 1.00 93.81 80 ASP A CA 1
ATOM 615 C C . ASP A 1 80 ? -0.043 3.900 -7.346 1.00 93.81 80 ASP A C 1
ATOM 617 O O . ASP A 1 80 ? 0.237 3.275 -6.323 1.00 93.81 80 ASP A O 1
ATOM 621 N N . ARG A 1 81 ? 0.852 4.703 -7.930 1.00 93.38 81 ARG A N 1
ATOM 622 C CA . ARG A 1 81 ? 2.228 4.857 -7.420 1.00 93.38 81 ARG A CA 1
ATOM 623 C C . ARG A 1 81 ? 2.265 5.370 -5.990 1.00 93.38 81 ARG A C 1
ATOM 625 O O . ARG A 1 81 ? 3.089 4.925 -5.197 1.00 93.38 81 ARG A O 1
ATOM 632 N N . GLU A 1 82 ? 1.371 6.287 -5.640 1.00 95.69 82 GLU A N 1
ATOM 633 C CA . GLU A 1 82 ? 1.294 6.785 -4.270 1.00 95.69 82 GLU A CA 1
ATOM 634 C C . GLU A 1 82 ? 0.795 5.714 -3.289 1.00 95.69 82 GLU A C 1
ATOM 636 O O . GLU A 1 82 ? 1.325 5.595 -2.183 1.00 95.69 82 GLU A O 1
ATOM 641 N N . LEU A 1 83 ? -0.150 4.864 -3.703 1.00 96.88 83 LEU A N 1
ATOM 642 C CA . LEU A 1 83 ? -0.581 3.730 -2.884 1.00 96.88 83 LEU A CA 1
ATOM 643 C C . LEU A 1 83 ? 0.585 2.784 -2.553 1.00 96.88 83 LEU A C 1
ATOM 645 O O . LEU A 1 83 ? 0.761 2.405 -1.393 1.00 96.88 83 LEU A O 1
ATOM 649 N N . MET A 1 84 ? 1.383 2.397 -3.553 1.00 97.06 84 MET A N 1
ATOM 650 C CA . MET A 1 84 ? 2.512 1.483 -3.341 1.00 97.06 84 MET A CA 1
ATOM 651 C C . MET A 1 84 ? 3.654 2.151 -2.571 1.00 97.06 84 MET A C 1
ATOM 653 O O . MET A 1 84 ? 4.223 1.548 -1.659 1.00 97.06 84 MET A O 1
ATOM 657 N N . ALA A 1 85 ? 3.959 3.413 -2.874 1.00 95.94 85 ALA A N 1
ATOM 658 C CA . ALA A 1 85 ? 4.973 4.167 -2.153 1.00 95.94 85 ALA A CA 1
ATOM 659 C C . ALA A 1 85 ? 4.652 4.276 -0.660 1.00 95.94 85 ALA A C 1
ATOM 661 O O . ALA A 1 85 ? 5.544 4.088 0.174 1.00 95.94 85 ALA A O 1
ATOM 662 N N . GLU A 1 86 ? 3.391 4.533 -0.316 1.00 96.75 86 GLU A N 1
ATOM 663 C CA . GLU A 1 86 ? 2.947 4.568 1.072 1.00 96.75 86 GLU A CA 1
ATOM 664 C C . GLU A 1 86 ? 3.012 3.188 1.728 1.00 96.75 86 GLU A C 1
ATOM 666 O O . GLU A 1 86 ? 3.491 3.066 2.854 1.00 96.75 86 GLU A O 1
ATOM 671 N N . ALA A 1 87 ? 2.637 2.129 1.008 1.00 96.81 87 ALA A N 1
ATOM 672 C CA . ALA A 1 87 ? 2.755 0.766 1.514 1.00 96.81 87 ALA A CA 1
ATOM 673 C C . ALA A 1 87 ? 4.205 0.376 1.833 1.00 96.81 87 ALA A C 1
ATOM 675 O O . ALA A 1 87 ? 4.475 -0.228 2.872 1.00 96.81 87 ALA A O 1
ATOM 676 N N . ILE A 1 88 ? 5.156 0.766 0.984 1.00 95.56 88 ILE A N 1
ATOM 677 C CA . ILE A 1 88 ? 6.585 0.559 1.233 1.00 95.56 88 ILE A CA 1
ATOM 678 C C . ILE A 1 88 ? 7.040 1.364 2.457 1.00 95.56 88 ILE A C 1
ATOM 680 O O . ILE A 1 88 ? 7.723 0.810 3.319 1.00 95.56 88 ILE A O 1
ATOM 684 N N . ARG A 1 89 ? 6.640 2.642 2.580 1.00 95.06 89 ARG A N 1
ATOM 685 C CA . ARG A 1 89 ? 6.948 3.473 3.763 1.00 95.06 89 ARG A CA 1
ATOM 686 C C . ARG A 1 89 ? 6.420 2.825 5.047 1.00 95.06 89 ARG A C 1
ATOM 688 O O . ARG A 1 89 ? 7.175 2.688 6.010 1.00 95.06 89 ARG A O 1
ATOM 695 N N . ALA A 1 90 ? 5.175 2.355 5.033 1.00 94.62 90 ALA A N 1
ATOM 696 C CA . ALA A 1 90 ? 4.551 1.661 6.154 1.00 94.62 90 ALA A CA 1
ATOM 697 C C . ALA A 1 90 ? 5.291 0.368 6.521 1.00 94.62 90 ALA A C 1
ATOM 699 O O . ALA A 1 90 ? 5.503 0.085 7.698 1.00 94.62 90 ALA A O 1
ATOM 700 N N . TYR A 1 91 ? 5.744 -0.397 5.526 1.00 94.69 91 TYR A N 1
ATOM 701 C CA . TYR A 1 91 ? 6.492 -1.632 5.753 1.00 94.69 91 TYR A CA 1
ATOM 702 C C . TYR A 1 91 ? 7.865 -1.369 6.374 1.00 94.69 91 TYR A C 1
ATOM 704 O O . TYR A 1 91 ? 8.270 -2.071 7.300 1.00 94.69 91 TYR A O 1
ATOM 712 N N . MET A 1 92 ? 8.560 -0.326 5.925 1.00 92.38 92 MET A N 1
ATOM 713 C CA . MET A 1 92 ? 9.830 0.072 6.532 1.00 92.38 92 MET A CA 1
ATOM 714 C C . MET A 1 92 ? 9.647 0.526 7.983 1.00 92.38 92 MET A C 1
ATOM 716 O O . MET A 1 92 ? 10.486 0.219 8.824 1.00 92.38 92 MET A O 1
ATOM 720 N N . ALA A 1 93 ? 8.557 1.241 8.276 1.00 93.00 93 ALA A N 1
ATOM 721 C CA . ALA A 1 93 ? 8.283 1.771 9.608 1.00 93.00 93 ALA A CA 1
ATOM 722 C C . ALA A 1 93 ? 7.790 0.697 10.592 1.00 93.00 93 ALA A C 1
ATOM 724 O O . ALA A 1 93 ? 8.214 0.672 11.745 1.00 93.00 93 ALA A O 1
ATOM 725 N N . ASN A 1 94 ? 6.887 -0.188 10.157 1.00 93.25 94 ASN A N 1
ATOM 726 C CA . ASN A 1 94 ? 6.316 -1.233 11.001 1.00 93.25 94 ASN A CA 1
ATOM 727 C C . ASN A 1 94 ? 5.993 -2.509 10.195 1.00 93.25 94 ASN A C 1
ATOM 729 O O . ASN A 1 94 ? 4.874 -2.692 9.698 1.00 93.25 94 ASN A O 1
ATOM 733 N N . PRO A 1 95 ? 6.948 -3.451 10.099 1.00 92.19 95 PRO A N 1
ATOM 734 C CA . PRO A 1 95 ? 6.771 -4.658 9.302 1.00 92.19 95 PRO A CA 1
ATOM 735 C C . PRO A 1 95 ? 5.763 -5.649 9.880 1.00 92.19 95 PRO A C 1
ATOM 737 O O . PRO A 1 95 ? 5.172 -6.422 9.124 1.00 92.19 95 PRO A O 1
ATOM 740 N N . ASN A 1 96 ? 5.557 -5.650 11.199 1.00 92.56 96 ASN A N 1
ATOM 741 C CA . ASN A 1 96 ? 4.570 -6.520 11.834 1.00 92.56 96 ASN A CA 1
ATOM 742 C C . ASN A 1 96 ? 3.153 -6.028 11.550 1.00 92.56 96 ASN A C 1
ATOM 744 O O . ASN A 1 96 ? 2.306 -6.831 11.176 1.00 92.56 96 ASN A O 1
ATOM 748 N N . TYR A 1 97 ? 2.921 -4.717 11.626 1.00 92.88 97 TYR A N 1
ATOM 749 C CA . TYR A 1 97 ? 1.648 -4.124 11.226 1.00 92.88 97 TYR A CA 1
ATOM 750 C C . TYR A 1 97 ? 1.309 -4.465 9.769 1.00 92.88 97 TYR A C 1
ATOM 752 O O . TYR A 1 97 ? 0.249 -5.031 9.516 1.00 92.88 97 TYR A O 1
ATOM 760 N N . MET A 1 98 ? 2.243 -4.258 8.830 1.00 94.62 98 MET A N 1
ATOM 761 C CA . MET A 1 98 ? 2.023 -4.599 7.417 1.00 94.62 98 MET A CA 1
ATOM 762 C C . MET A 1 98 ? 1.692 -6.073 7.185 1.00 94.62 98 MET A C 1
ATOM 764 O O . MET A 1 98 ? 0.788 -6.388 6.414 1.00 94.62 98 MET A O 1
ATOM 768 N N . LYS A 1 99 ? 2.395 -6.986 7.866 1.00 93.12 99 LYS A N 1
ATOM 769 C CA . LYS A 1 99 ? 2.112 -8.427 7.787 1.00 93.12 99 LYS A CA 1
ATOM 770 C C . LYS A 1 99 ? 0.721 -8.789 8.308 1.00 93.12 99 LYS A C 1
ATOM 772 O O . LYS A 1 99 ? 0.154 -9.767 7.833 1.00 93.12 99 LYS A O 1
ATOM 777 N N . THR A 1 100 ? 0.188 -8.021 9.252 1.00 93.69 100 THR A N 1
ATOM 778 C CA . THR A 1 100 ? -1.138 -8.251 9.831 1.00 93.69 100 THR A CA 1
ATOM 779 C C . THR A 1 100 ? -2.250 -7.686 8.955 1.00 93.69 100 THR A C 1
ATOM 781 O O . THR A 1 100 ? -3.228 -8.381 8.695 1.00 93.69 100 THR A O 1
ATOM 784 N N . VAL A 1 101 ? -2.121 -6.441 8.489 1.00 93.75 101 VAL A N 1
ATOM 785 C CA . VAL A 1 101 ? -3.236 -5.736 7.829 1.00 93.75 101 VAL A CA 1
ATOM 786 C C . VAL A 1 101 ? -3.231 -5.844 6.305 1.00 93.75 101 VAL A C 1
ATOM 788 O O . VAL A 1 101 ? -4.284 -5.750 5.681 1.00 93.75 101 VAL A O 1
ATOM 791 N N . ALA A 1 102 ? -2.061 -6.050 5.698 1.00 96.31 102 ALA A N 1
ATOM 792 C CA . ALA A 1 102 ? -1.881 -6.099 4.248 1.00 96.31 102 ALA A CA 1
ATOM 793 C C . ALA A 1 102 ? -0.891 -7.217 3.841 1.00 96.31 102 ALA A C 1
ATOM 795 O O . ALA A 1 102 ? 0.160 -6.947 3.244 1.00 96.31 102 ALA A O 1
ATOM 796 N N . PRO A 1 103 ? -1.174 -8.492 4.183 1.00 96.25 103 PRO A N 1
ATOM 797 C CA . PRO A 1 103 ? -0.229 -9.594 4.006 1.00 96.25 103 PRO A CA 1
ATOM 798 C C . PRO A 1 103 ? 0.142 -9.858 2.542 1.00 96.25 103 PRO A C 1
ATOM 800 O O . PRO A 1 103 ? 1.300 -10.190 2.266 1.00 96.25 103 PRO A O 1
ATOM 803 N N . LYS A 1 104 ? -0.792 -9.702 1.589 1.00 97.44 104 LYS A N 1
ATOM 804 C CA . LYS A 1 104 ? -0.493 -9.912 0.161 1.00 97.44 104 LYS A CA 1
ATOM 805 C C . LYS A 1 104 ? 0.394 -8.793 -0.372 1.00 97.44 104 LYS A C 1
ATOM 807 O O . LYS A 1 104 ? 1.349 -9.060 -1.098 1.00 97.44 104 LYS A O 1
ATOM 812 N N . THR A 1 105 ? 0.131 -7.562 0.048 1.00 97.00 105 THR A N 1
ATOM 813 C CA . THR A 1 105 ? 0.956 -6.389 -0.257 1.00 97.00 105 THR A CA 1
ATOM 814 C C . THR A 1 105 ? 2.367 -6.559 0.307 1.00 97.00 105 THR A C 1
ATOM 816 O O . THR A 1 105 ? 3.348 -6.395 -0.416 1.00 97.00 105 THR A O 1
ATOM 819 N N . ALA A 1 106 ? 2.493 -6.998 1.562 1.00 95.88 106 ALA A N 1
ATOM 820 C CA . ALA A 1 106 ? 3.786 -7.301 2.170 1.00 95.88 106 ALA A CA 1
ATOM 821 C C . ALA A 1 106 ? 4.528 -8.428 1.427 1.00 95.88 106 ALA A C 1
ATOM 823 O O . ALA A 1 106 ? 5.746 -8.376 1.270 1.00 95.88 106 ALA A O 1
ATOM 824 N N . ALA A 1 107 ? 3.827 -9.463 0.953 1.00 95.19 107 ALA A N 1
ATOM 825 C CA . ALA A 1 107 ? 4.427 -10.505 0.118 1.00 95.19 107 ALA A CA 1
ATOM 826 C C . ALA A 1 107 ? 4.924 -9.974 -1.225 1.00 95.19 107 ALA A C 1
ATOM 828 O O . ALA A 1 107 ? 6.044 -10.291 -1.625 1.00 95.19 107 ALA A O 1
ATOM 829 N N . ARG A 1 108 ? 4.134 -9.117 -1.875 1.00 95.69 108 ARG A N 1
ATOM 830 C CA . ARG A 1 108 ? 4.496 -8.500 -3.149 1.00 95.69 108 ARG A CA 1
ATOM 831 C C . ARG A 1 108 ? 5.746 -7.633 -3.022 1.00 95.69 108 ARG A C 1
ATOM 833 O O . ARG A 1 108 ? 6.685 -7.822 -3.786 1.00 95.69 108 ARG A O 1
ATOM 840 N N . ILE A 1 109 ? 5.791 -6.745 -2.027 1.00 94.50 109 ILE A N 1
ATOM 841 C CA . ILE A 1 109 ? 6.953 -5.872 -1.797 1.00 94.50 109 ILE A CA 1
ATOM 842 C C . ILE A 1 109 ? 8.214 -6.713 -1.569 1.00 94.50 109 ILE A C 1
ATOM 844 O O . ILE A 1 109 ? 9.255 -6.427 -2.151 1.00 94.50 109 ILE A O 1
ATOM 848 N N . ARG A 1 110 ? 8.124 -7.796 -0.787 1.00 93.69 110 ARG A N 1
ATOM 849 C CA . ARG A 1 110 ? 9.260 -8.705 -0.565 1.00 93.69 110 ARG A CA 1
ATOM 850 C C . ARG A 1 110 ? 9.764 -9.352 -1.842 1.00 93.69 110 ARG A C 1
ATOM 852 O O . ARG A 1 110 ? 10.968 -9.339 -2.063 1.00 93.69 110 ARG A O 1
ATOM 859 N N . ALA A 1 111 ? 8.863 -9.907 -2.649 1.00 92.38 111 ALA A N 1
ATOM 860 C CA . ALA A 1 111 ? 9.233 -10.578 -3.890 1.00 92.38 111 ALA A CA 1
ATOM 861 C C . ALA A 1 111 ? 9.974 -9.623 -4.837 1.00 92.38 111 ALA A C 1
ATOM 863 O O . ALA A 1 111 ? 11.004 -9.975 -5.392 1.00 92.38 111 ALA A O 1
ATOM 864 N N . TYR A 1 112 ? 9.506 -8.379 -4.952 1.00 92.56 112 TYR A N 1
ATOM 865 C CA . TYR A 1 112 ? 10.113 -7.405 -5.858 1.00 92.56 112 TYR A CA 1
ATOM 866 C C . TYR A 1 112 ? 11.403 -6.790 -5.307 1.00 92.56 112 TYR A C 1
ATOM 868 O O . TYR A 1 112 ? 12.354 -6.595 -6.057 1.00 92.56 112 TYR A O 1
ATOM 876 N N . VAL A 1 113 ? 11.470 -6.488 -4.007 1.00 91.81 113 VAL A N 1
ATOM 877 C CA . VAL A 1 113 ? 12.630 -5.792 -3.426 1.00 91.81 113 VAL A CA 1
ATOM 878 C C . VAL A 1 113 ? 13.759 -6.757 -3.062 1.00 91.81 113 VAL A C 1
ATOM 880 O O . VAL A 1 113 ? 14.915 -6.486 -3.384 1.00 91.81 113 VAL A O 1
ATOM 883 N N . ASN A 1 114 ? 13.458 -7.892 -2.423 1.00 90.62 114 ASN A N 1
ATOM 884 C CA . ASN A 1 114 ? 14.496 -8.803 -1.926 1.00 90.62 114 ASN A CA 1
ATOM 885 C C . ASN A 1 114 ? 15.169 -9.608 -3.051 1.00 90.62 114 ASN A C 1
ATOM 887 O O . ASN A 1 114 ? 16.274 -10.112 -2.861 1.00 90.62 114 ASN A O 1
ATOM 891 N N . GLU A 1 115 ? 14.528 -9.737 -4.214 1.00 86.62 115 GLU A N 1
ATOM 892 C CA . GLU A 1 115 ? 15.106 -10.403 -5.390 1.00 86.62 115 GLU A CA 1
ATOM 893 C C . GLU A 1 115 ? 15.823 -9.419 -6.332 1.00 86.62 115 GLU A C 1
ATOM 895 O O . GLU A 1 115 ? 16.578 -9.833 -7.217 1.00 86.62 115 GLU A O 1
ATOM 900 N N . HIS A 1 116 ? 15.651 -8.108 -6.126 1.00 88.12 116 HIS A N 1
ATOM 901 C CA . HIS A 1 116 ? 16.249 -7.083 -6.974 1.00 88.12 116 HIS A CA 1
ATOM 902 C C . HIS A 1 116 ? 17.776 -7.077 -6.853 1.00 88.12 116 HIS A C 1
ATOM 904 O O . HIS A 1 116 ? 18.323 -7.077 -5.752 1.00 88.12 116 HIS A O 1
ATOM 910 N N . LYS A 1 117 ? 18.480 -7.000 -7.990 1.00 86.88 117 LYS A N 1
ATOM 911 C CA . LYS A 1 117 ? 19.950 -7.104 -8.059 1.00 86.88 117 LYS A CA 1
ATOM 912 C C . LYS A 1 117 ? 20.663 -6.129 -7.123 1.00 86.88 117 LYS A C 1
ATOM 914 O O . LYS A 1 117 ? 21.527 -6.567 -6.377 1.00 86.88 117 LYS A O 1
ATOM 919 N N . ASP A 1 118 ? 20.241 -4.866 -7.128 1.00 84.62 118 ASP A N 1
ATOM 920 C CA . ASP A 1 118 ? 20.864 -3.818 -6.311 1.00 84.62 118 ASP A CA 1
ATOM 921 C C . ASP A 1 118 ? 20.189 -3.650 -4.939 1.00 84.62 118 ASP A C 1
ATOM 923 O O . ASP A 1 118 ? 20.857 -3.714 -3.908 1.00 84.62 118 ASP A O 1
ATOM 927 N N . LEU A 1 119 ? 18.856 -3.492 -4.898 1.00 85.38 119 LEU A N 1
ATOM 928 C CA . LEU A 1 119 ? 18.133 -3.225 -3.648 1.00 85.38 119 LEU A CA 1
ATOM 929 C C . LEU A 1 119 ? 18.302 -4.313 -2.587 1.00 85.38 119 LEU A C 1
ATOM 931 O O . LEU A 1 119 ? 18.394 -3.954 -1.420 1.00 85.38 119 LEU A O 1
ATOM 935 N N . LYS A 1 120 ? 18.422 -5.601 -2.942 1.00 84.88 120 LYS A N 1
ATOM 936 C CA . LYS A 1 120 ? 18.575 -6.691 -1.955 1.00 84.88 120 LYS A CA 1
ATOM 937 C C . LYS A 1 120 ? 19.807 -6.562 -1.055 1.00 84.88 120 LYS A C 1
ATOM 939 O O . LYS A 1 120 ? 19.867 -7.198 -0.002 1.00 84.88 120 LYS A O 1
ATOM 944 N N . HIS A 1 121 ? 20.803 -5.794 -1.497 1.00 83.62 121 HIS A N 1
ATOM 945 C CA . HIS A 1 121 ? 22.032 -5.518 -0.757 1.00 83.62 121 HIS A CA 1
ATOM 946 C C . HIS A 1 121 ? 21.932 -4.253 0.107 1.00 83.62 121 HIS A C 1
ATOM 948 O O . HIS A 1 121 ? 22.793 -4.030 0.951 1.00 83.62 121 HIS A O 1
ATOM 954 N N . ILE A 1 122 ? 20.893 -3.438 -0.097 1.00 83.19 122 ILE A N 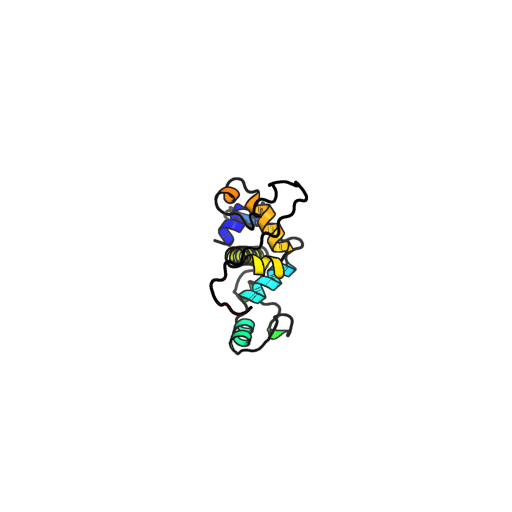1
ATOM 955 C CA . ILE A 1 122 ? 20.677 -2.157 0.587 1.00 83.19 122 ILE A CA 1
ATOM 956 C C . ILE A 1 122 ? 19.514 -2.272 1.580 1.00 83.19 122 ILE A C 1
ATOM 958 O O . ILE A 1 122 ? 19.617 -1.817 2.716 1.00 83.19 122 ILE A O 1
ATOM 962 N N . ILE A 1 123 ? 18.399 -2.873 1.157 1.00 83.00 123 ILE A N 1
ATOM 963 C CA . ILE A 1 123 ? 17.161 -3.003 1.926 1.00 83.00 123 ILE A CA 1
ATOM 964 C C . ILE A 1 123 ? 16.624 -4.425 1.759 1.00 83.00 123 ILE A C 1
ATOM 966 O O . ILE A 1 123 ? 16.455 -4.913 0.645 1.00 83.00 123 ILE A O 1
ATOM 970 N N . GLN A 1 124 ? 16.297 -5.071 2.878 1.00 83.12 124 GLN A N 1
ATOM 971 C CA . GLN A 1 124 ? 15.605 -6.357 2.896 1.00 83.12 124 GLN A CA 1
ATOM 972 C C . GLN A 1 124 ? 14.333 -6.248 3.732 1.00 83.12 124 GLN A C 1
ATOM 974 O O . GLN A 1 124 ? 14.374 -5.929 4.921 1.00 83.12 124 GLN A O 1
ATOM 979 N N . PHE A 1 125 ? 13.190 -6.538 3.118 1.00 81.88 125 PHE A N 1
ATOM 980 C CA . PHE A 1 125 ? 11.908 -6.600 3.810 1.00 81.88 125 PHE A CA 1
ATOM 981 C C . PHE A 1 125 ? 11.712 -7.997 4.387 1.00 81.88 125 PHE A C 1
ATOM 983 O O . PHE A 1 125 ? 11.604 -8.969 3.644 1.00 81.88 125 PHE A O 1
ATOM 990 N N . ASN A 1 126 ? 11.660 -8.104 5.716 1.00 70.56 126 ASN A N 1
ATOM 991 C CA . ASN A 1 126 ? 11.679 -9.378 6.441 1.00 70.56 126 ASN A CA 1
ATOM 992 C C . ASN A 1 126 ? 12.725 -10.355 5.883 1.00 70.56 126 ASN A C 1
ATOM 994 O O . ASN A 1 126 ? 12.375 -11.358 5.253 1.00 70.56 126 ASN A O 1
ATOM 998 N N . SER A 1 127 ? 13.999 -10.110 6.176 1.00 55.03 127 SER A N 1
ATOM 999 C CA . SER A 1 127 ? 14.913 -11.231 6.330 1.00 55.03 127 SER A CA 1
ATOM 1000 C C . SER A 1 127 ? 14.316 -12.106 7.431 1.00 55.03 127 SER A C 1
ATOM 1002 O O . SER A 1 127 ? 14.178 -11.693 8.582 1.00 55.03 127 SER A O 1
ATOM 1004 N N . AL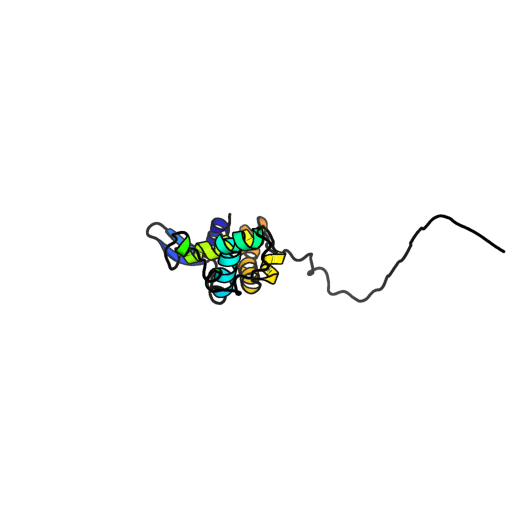A A 1 128 ? 13.842 -13.300 7.084 1.00 48.22 128 ALA A N 1
ATOM 1005 C CA . ALA A 1 128 ? 13.701 -14.302 8.118 1.00 48.22 128 ALA A CA 1
ATOM 1006 C C . ALA A 1 128 ? 15.067 -14.369 8.818 1.00 48.22 128 ALA A C 1
ATOM 1008 O O . ALA A 1 128 ? 16.095 -14.460 8.141 1.00 48.22 128 ALA A O 1
ATOM 1009 N N . LEU A 1 129 ? 15.082 -14.329 10.155 1.00 43.38 129 LEU A N 1
ATOM 1010 C CA . LEU A 1 129 ? 16.088 -15.091 10.887 1.00 43.38 129 LEU A CA 1
ATOM 1011 C C . LEU A 1 129 ? 16.294 -16.394 10.113 1.00 43.38 129 LEU A C 1
ATOM 1013 O O . LEU A 1 129 ? 15.299 -17.050 9.793 1.00 43.38 129 LEU A O 1
ATOM 1017 N N . GLY A 1 130 ? 17.541 -16.692 9.747 1.00 40.31 130 GLY A N 1
ATOM 1018 C CA . GLY A 1 130 ? 17.898 -17.845 8.935 1.00 40.31 130 GLY A CA 1
ATOM 1019 C C . GLY A 1 130 ? 17.134 -19.090 9.371 1.00 40.31 130 GLY A C 1
ATOM 1020 O O . GLY A 1 130 ? 17.478 -19.736 10.348 1.00 40.31 130 GLY A O 1
ATOM 1021 N N . THR A 1 131 ? 16.075 -19.413 8.637 1.00 43.28 131 THR A N 1
ATOM 1022 C CA . THR A 1 131 ? 15.421 -20.726 8.671 1.00 43.28 131 THR A CA 1
ATOM 1023 C C . THR A 1 131 ? 15.889 -21.576 7.493 1.00 43.28 131 THR A C 1
ATOM 1025 O O . THR A 1 131 ? 15.629 -22.770 7.438 1.00 43.28 131 THR A O 1
ATOM 1028 N N . THR A 1 132 ? 16.759 -21.024 6.644 1.00 42.78 132 THR A N 1
ATOM 1029 C C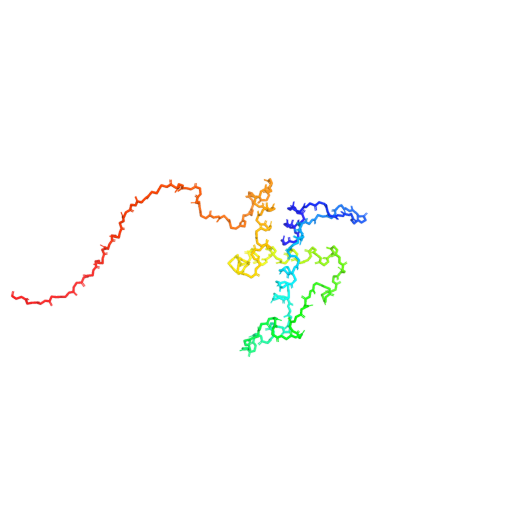A . THR A 1 132 ? 17.813 -21.751 5.921 1.00 42.78 132 THR A CA 1
ATOM 1030 C C . THR A 1 132 ? 19.015 -22.025 6.836 1.00 42.78 132 THR A C 1
ATOM 1032 O O . THR A 1 132 ? 20.167 -21.774 6.500 1.00 42.78 132 THR A O 1
ATOM 1035 N N . GLY A 1 133 ? 18.712 -22.548 8.023 1.00 42.66 133 GLY A N 1
ATOM 1036 C CA . GLY A 1 133 ? 19.640 -23.065 9.020 1.00 42.66 133 GLY A CA 1
ATOM 1037 C C . GLY A 1 133 ? 19.099 -24.372 9.593 1.00 42.66 133 GLY A C 1
ATOM 1038 O O . GLY A 1 133 ? 18.963 -24.503 10.798 1.00 42.66 133 GLY A O 1
ATOM 1039 N N . GLY A 1 134 ? 18.745 -25.313 8.715 1.00 35.12 134 GLY A N 1
ATOM 1040 C CA . GLY A 1 134 ? 18.561 -26.718 9.071 1.00 35.12 134 GLY A CA 1
ATOM 1041 C C . GLY A 1 134 ? 17.172 -27.109 9.572 1.00 35.12 134 GLY A C 1
ATOM 1042 O O . GLY A 1 134 ? 16.797 -26.888 10.717 1.00 35.12 134 GLY A O 1
ATOM 1043 N N . ALA A 1 135 ? 16.475 -27.886 8.747 1.00 45.72 135 ALA A N 1
ATOM 1044 C CA . ALA A 1 135 ? 15.760 -29.033 9.280 1.00 45.72 135 ALA A CA 1
ATOM 1045 C C . ALA A 1 135 ? 16.797 -30.015 9.870 1.00 45.72 135 ALA A C 1
ATOM 1047 O O . ALA A 1 135 ? 17.350 -30.847 9.160 1.00 45.72 135 ALA A O 1
ATOM 1048 N N . ALA A 1 136 ? 17.103 -29.865 11.155 1.00 41.75 136 ALA A N 1
ATOM 1049 C CA . ALA A 1 136 ? 17.728 -30.868 12.015 1.00 41.75 136 ALA A CA 1
ATOM 1050 C C . ALA A 1 136 ? 17.242 -30.523 13.426 1.00 41.75 136 ALA A C 1
ATOM 1052 O O . ALA A 1 136 ? 17.693 -29.568 14.034 1.00 41.75 136 ALA A O 1
ATOM 1053 N N . GLY A 1 137 ? 16.144 -31.099 13.886 1.00 34.69 137 GLY A N 1
ATOM 1054 C CA . GLY A 1 137 ? 16.171 -32.440 14.442 1.00 34.69 137 GLY A CA 1
ATOM 1055 C C . GLY A 1 137 ? 15.824 -32.298 15.923 1.00 34.69 137 GLY A C 1
ATOM 1056 O O . GLY A 1 137 ? 16.282 -31.377 16.591 1.00 34.69 137 GLY A O 1
ATOM 1057 N N . ALA A 1 138 ? 14.935 -33.156 16.403 1.00 45.97 138 ALA A N 1
ATOM 1058 C CA . ALA A 1 138 ? 14.530 -33.235 17.797 1.00 45.97 138 ALA A CA 1
ATOM 1059 C C . ALA A 1 138 ? 15.735 -33.236 18.757 1.00 45.97 138 ALA A C 1
ATOM 1061 O O . ALA A 1 138 ? 16.723 -33.922 18.507 1.00 45.97 138 ALA A O 1
ATOM 1062 N N . GLY A 1 139 ? 15.632 -32.531 19.882 1.00 34.09 139 GLY A N 1
ATOM 1063 C CA . GLY A 1 139 ? 16.649 -32.615 20.925 1.00 34.09 139 GLY A CA 1
ATOM 1064 C C . GLY A 1 139 ? 16.373 -31.674 22.082 1.00 34.09 139 GLY A C 1
ATOM 1065 O O . GLY A 1 139 ? 16.509 -30.466 21.957 1.00 34.09 139 GLY A O 1
ATOM 1066 N N . ALA A 1 140 ? 15.947 -32.252 23.196 1.00 40.50 140 ALA A N 1
ATOM 1067 C CA . ALA A 1 140 ? 15.660 -31.594 24.455 1.00 40.50 140 ALA A CA 1
ATOM 1068 C C . ALA A 1 140 ? 16.840 -30.779 25.009 1.00 40.50 140 ALA A C 1
ATOM 1070 O O . ALA A 1 140 ? 17.984 -31.204 24.901 1.00 40.50 140 ALA A O 1
ATOM 1071 N N . ALA A 1 141 ? 16.526 -29.688 25.709 1.00 42.34 141 ALA A N 1
ATOM 1072 C CA . ALA A 1 141 ? 17.067 -29.402 27.040 1.00 42.34 141 ALA A CA 1
ATOM 1073 C C . ALA A 1 141 ? 16.345 -28.179 27.625 1.00 42.34 141 ALA A C 1
ATOM 1075 O O . ALA A 1 141 ? 16.771 -27.036 27.480 1.00 42.34 141 ALA A O 1
ATOM 1076 N N . LEU A 1 142 ? 15.231 -28.448 28.308 1.00 46.56 142 LEU A N 1
ATOM 1077 C CA . LEU A 1 142 ? 14.802 -27.637 29.443 1.00 46.56 142 LEU A CA 1
ATOM 1078 C C . LEU A 1 142 ? 15.896 -27.777 30.510 1.00 46.56 142 LEU A C 1
ATOM 1080 O O . LEU A 1 142 ? 15.949 -28.780 31.213 1.00 46.56 142 LEU A O 1
ATOM 1084 N N . GLY A 1 143 ? 16.814 -26.817 30.552 1.00 36.41 143 GLY A N 1
ATOM 1085 C CA . GLY A 1 143 ? 17.843 -26.703 31.580 1.00 36.41 143 GLY A CA 1
ATOM 1086 C C . GLY A 1 143 ? 17.514 -25.527 32.481 1.00 36.41 143 GLY A C 1
ATOM 1087 O O . GLY A 1 143 ? 17.967 -24.413 32.244 1.00 36.41 143 GLY A O 1
ATOM 1088 N N . SER A 1 144 ? 16.665 -25.776 33.469 1.00 44.47 144 SER A N 1
ATOM 1089 C CA . SER A 1 144 ? 16.480 -24.930 34.642 1.00 44.47 144 SER A CA 1
ATOM 1090 C C . SER A 1 144 ? 17.774 -24.875 35.451 1.00 44.47 144 SER A C 1
ATOM 1092 O O . SER A 1 144 ? 18.262 -25.926 35.856 1.00 44.47 144 SER A O 1
ATOM 1094 N N . ASP A 1 145 ? 18.263 -23.675 35.753 1.00 38.53 145 ASP A N 1
ATOM 1095 C CA . ASP A 1 145 ? 18.993 -23.452 37.000 1.00 38.53 145 ASP A CA 1
ATOM 1096 C C . ASP A 1 145 ? 18.652 -22.063 37.545 1.00 38.53 145 ASP A C 1
ATOM 1098 O O . ASP A 1 145 ? 19.194 -21.031 37.150 1.00 38.53 145 ASP A O 1
ATOM 1102 N N . SER A 1 146 ? 17.633 -22.044 38.397 1.00 40.50 146 SER A N 1
ATOM 1103 C CA . SER A 1 146 ? 17.345 -20.949 39.309 1.00 40.50 146 SER A CA 1
ATOM 1104 C C . SER A 1 146 ? 18.308 -21.070 40.485 1.00 40.50 146 SER A C 1
ATOM 1106 O O . SER A 1 146 ? 18.035 -21.782 41.450 1.00 40.50 146 SER A O 1
ATOM 1108 N N . SER A 1 147 ? 19.435 -20.373 40.396 1.00 41.28 147 SER A N 1
ATOM 1109 C CA . SER A 1 147 ? 20.297 -20.093 41.536 1.00 41.28 147 SER A CA 1
ATOM 1110 C C . SER A 1 147 ? 19.631 -19.016 42.395 1.00 41.28 147 SER A C 1
ATOM 1112 O O . SER A 1 147 ? 19.875 -17.825 42.197 1.00 41.28 147 SER A O 1
ATOM 1114 N N . ASP A 1 148 ? 18.753 -19.441 43.304 1.00 42.91 148 ASP A N 1
ATOM 1115 C CA . ASP A 1 148 ? 18.212 -18.584 44.356 1.00 42.91 148 ASP A CA 1
ATOM 1116 C C . ASP A 1 148 ? 18.933 -18.887 45.672 1.00 42.91 148 ASP A C 1
ATOM 1118 O O . ASP A 1 148 ? 18.912 -19.999 46.208 1.00 42.91 148 ASP A O 1
ATOM 1122 N N . SER A 1 149 ? 19.629 -17.863 46.145 1.00 41.94 149 SER A N 1
ATOM 1123 C CA . SER A 1 149 ? 20.327 -17.813 47.416 1.00 41.94 149 SER A CA 1
ATOM 1124 C C . SER A 1 149 ? 19.332 -17.698 48.578 1.00 41.94 149 SER A C 1
ATOM 1126 O O . SER A 1 149 ? 18.381 -16.927 48.521 1.00 41.94 149 SER A O 1
ATOM 1128 N N . GLU A 1 150 ? 19.647 -18.397 49.673 1.00 46.09 150 GLU A N 1
ATOM 1129 C CA . GLU A 1 150 ? 19.228 -18.116 51.058 1.00 46.09 150 GLU A CA 1
ATOM 1130 C C . GLU A 1 150 ? 17.740 -18.258 51.449 1.00 46.09 150 GLU A C 1
ATOM 1132 O O . GLU A 1 150 ? 16.927 -17.352 51.267 1.00 46.09 150 GLU A O 1
ATOM 1137 N N . ARG A 1 151 ? 17.438 -19.305 52.238 1.00 44.44 151 ARG A N 1
ATOM 1138 C CA . ARG A 1 151 ? 17.040 -19.200 53.668 1.00 44.44 151 ARG A CA 1
ATOM 1139 C C . ARG A 1 151 ? 16.666 -20.577 54.234 1.00 44.44 151 ARG A C 1
ATOM 1141 O O . ARG A 1 151 ? 15.898 -21.313 53.629 1.00 44.44 151 ARG A O 1
ATOM 1148 N N . GLY A 1 152 ? 17.241 -20.933 55.385 1.00 40.50 152 GLY A N 1
ATOM 1149 C CA . GLY A 1 152 ? 17.112 -22.268 55.979 1.00 40.50 152 GLY A CA 1
ATOM 1150 C C . GLY A 1 152 ? 15.867 -22.520 56.834 1.00 40.50 152 GLY A C 1
ATOM 1151 O O . GLY A 1 152 ? 15.069 -21.616 57.053 1.00 40.50 152 GLY A O 1
ATOM 1152 N N . GLN A 1 153 ? 15.754 -23.759 57.333 1.00 41.97 153 GLN A N 1
ATOM 1153 C CA . GLN A 1 153 ? 15.456 -24.160 58.7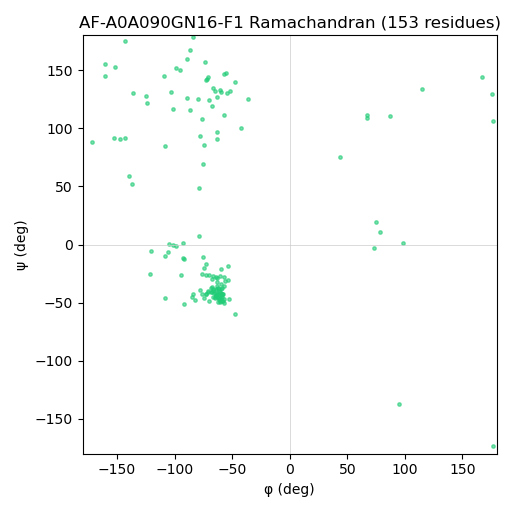22 1.00 41.97 153 GLN A CA 1
ATOM 1154 C C . GLN A 1 153 ? 15.106 -25.664 58.819 1.00 41.97 153 GLN A C 1
ATOM 1156 O O . GLN A 1 153 ? 14.418 -26.195 57.956 1.00 41.97 153 GLN A O 1
ATOM 1161 N N . ALA A 1 154 ? 15.539 -26.263 59.940 1.00 39.84 154 ALA A N 1
ATOM 1162 C CA . ALA A 1 154 ? 15.059 -27.478 60.620 1.00 39.84 154 ALA A CA 1
ATOM 1163 C C . ALA A 1 154 ? 15.233 -28.852 59.933 1.00 39.84 154 ALA A C 1
ATOM 1165 O O . ALA A 1 154 ? 14.508 -29.197 59.004 1.00 39.84 154 ALA A O 1
ATOM 1166 N N . GLN A 1 155 ? 16.097 -29.706 60.496 1.00 36.84 155 GLN A N 1
ATOM 1167 C CA . GLN A 1 155 ? 15.790 -30.596 61.633 1.00 36.84 155 GLN A CA 1
ATOM 1168 C C . GLN A 1 155 ? 17.080 -31.006 62.348 1.00 36.84 155 GLN A C 1
ATOM 1170 O O . GLN A 1 155 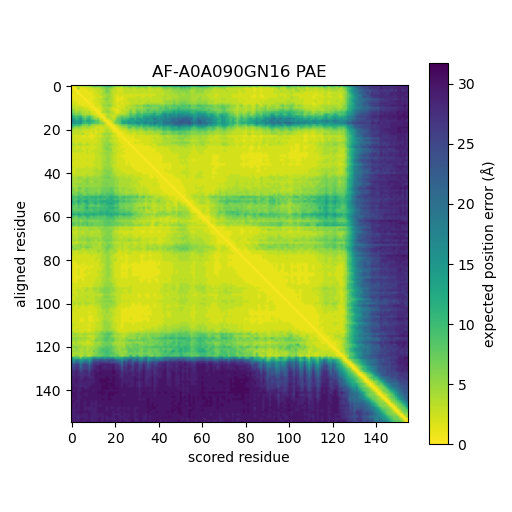? 18.114 -31.125 61.655 1.00 36.84 155 GLN A O 1
#